Protein AF-A0A2V9HKQ1-F1 (afdb_monomer)

pLDDT: mean 84.04, std 14.83, range [49.41, 98.12]

Foldseek 3Di:
DDDPPPDPPDDWDWDWDDPPFKIWIDTNNHTPDMDGPPPPPPPDDD

Sequence (46 aa):
MVKSSGRTGQFYFVAGTYDGSAFKLFVNGVQEGQFAETKLRHTPQF

Solvent-accessible surface area (backbone atoms only — not comparable to full-atom values): 3258 Å² total; per-residue (Å²): 136,84,79,80,80,78,68,81,97,63,92,76,56,72,50,77,49,71,80,88,54,40,40,37,35,25,50,75,84,41,79,78,48,70,49,69,68,81,76,76,77,81,73,82,82,130

Radius of gyration: 16.65 Å; Cα contacts (8 Å, |Δi|>4): 45; chains: 1; bounding box: 40×16×48 Å

Nearest PDB structures (foldseek):
  8d8o-assembly1_A  TM=7.995E-01  e=8.232E-02  Homo sapiens
  3axd-assembly2_B  TM=8.201E-01  e=2.141E+00  Fibrobacter succinogenes subsp. succinogenes S85
  1zm1-assembly1_B  TM=8.358E-01  e=3.379E+00  Fibrobacter succinogenes
  7kdd-assembly1_C  TM=6.646E-01  e=1.761E+00  Human herpesvirus 5 strain Towne
  8xl0-assembly1_A  TM=6.944E-01  e=4.109E+00  Homo sapiens

Secondary structure (DSSP, 8-state):
-----PPTT----EEEEE-SSEEEEEETTEEEEEEE----------

Mean predicted aligned error: 8.67 Å

Structure (mmCIF, N/CA/C/O backbone):
data_AF-A0A2V9HKQ1-F1
#
_entry.id   AF-A0A2V9HKQ1-F1
#
loop_
_atom_site.group_PDB
_atom_site.id
_atom_site.type_symbol
_atom_site.label_atom_id
_atom_site.label_alt_id
_atom_site.label_comp_id
_atom_site.label_asym_id
_atom_site.label_entity_id
_atom_site.label_seq_id
_atom_site.pdbx_PDB_ins_code
_atom_site.Cartn_x
_atom_site.Cartn_y
_atom_site.Cartn_z
_atom_site.occupancy
_atom_site.B_iso_or_equiv
_atom_site.auth_seq_id
_atom_site.auth_comp_id
_atom_site.auth_asym_id
_atom_site.auth_atom_id
_atom_site.pdbx_PDB_model_num
ATOM 1 N N . MET A 1 1 ? -21.905 -6.332 -7.130 1.00 55.56 1 MET A N 1
ATOM 2 C CA . MET A 1 1 ? -20.93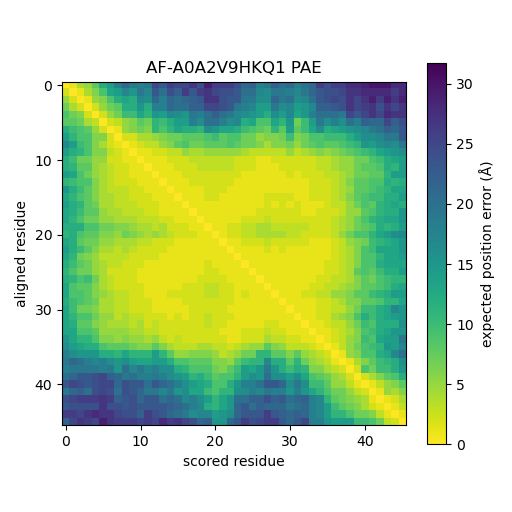0 -5.314 -6.679 1.00 55.56 1 MET A CA 1
ATOM 3 C C . MET A 1 1 ? -21.203 -5.009 -5.215 1.00 55.56 1 MET A C 1
ATOM 5 O O . MET A 1 1 ? -22.143 -4.281 -4.935 1.00 55.56 1 MET A O 1
ATOM 9 N N . VAL A 1 2 ? -20.432 -5.576 -4.288 1.00 49.41 2 VAL A N 1
ATOM 10 C CA . VAL A 1 2 ? -20.456 -5.131 -2.887 1.00 49.41 2 VAL A CA 1
ATOM 11 C C . VAL A 1 2 ? -19.369 -4.071 -2.773 1.00 49.41 2 VAL A C 1
ATOM 13 O O . VAL A 1 2 ? -18.189 -4.397 -2.822 1.00 49.41 2 VAL A O 1
ATOM 16 N N . LYS A 1 3 ? -19.748 -2.791 -2.721 1.00 57.88 3 LYS A N 1
ATOM 17 C CA . LYS A 1 3 ? -18.811 -1.744 -2.302 1.00 57.88 3 LYS A CA 1
ATOM 18 C C . LYS A 1 3 ? -18.614 -1.933 -0.801 1.00 57.88 3 LYS A C 1
ATOM 20 O O . LYS A 1 3 ? -19.569 -1.773 -0.044 1.00 57.88 3 LYS A O 1
ATOM 25 N N . SER A 1 4 ? -17.414 -2.315 -0.381 1.00 59.81 4 SER A N 1
ATOM 26 C CA . SER A 1 4 ? -17.037 -2.325 1.028 1.00 59.81 4 SER A CA 1
ATOM 27 C C . SER A 1 4 ? -17.189 -0.900 1.568 1.00 59.81 4 SER A C 1
ATOM 29 O O . SER A 1 4 ? -16.491 0.024 1.155 1.00 59.81 4 SER A O 1
ATOM 31 N N . SER A 1 5 ? -18.163 -0.681 2.453 1.00 65.31 5 SER A N 1
ATOM 32 C CA . SER A 1 5 ? -18.286 0.586 3.167 1.00 65.31 5 SER A CA 1
ATOM 33 C C . SER A 1 5 ? -17.148 0.646 4.182 1.00 65.31 5 SER A C 1
ATOM 35 O O . SER A 1 5 ? -17.268 0.121 5.292 1.00 65.31 5 SER A O 1
ATOM 37 N N . GLY A 1 6 ? -16.014 1.221 3.787 1.00 68.19 6 GLY A N 1
ATOM 38 C CA . GLY A 1 6 ? -14.937 1.526 4.721 1.00 68.19 6 GLY A CA 1
ATOM 39 C C . GLY A 1 6 ? -15.494 2.391 5.848 1.00 68.19 6 GLY A C 1
ATOM 40 O O . GLY A 1 6 ? -16.049 3.462 5.599 1.00 68.19 6 GLY A O 1
ATOM 41 N N . ARG A 1 7 ? -15.402 1.909 7.089 1.00 78.56 7 ARG A N 1
ATOM 42 C CA . ARG A 1 7 ? -15.772 2.703 8.260 1.00 78.56 7 ARG A CA 1
ATOM 43 C C . ARG A 1 7 ? -14.646 3.689 8.534 1.00 78.56 7 ARG A C 1
ATOM 45 O O . ARG A 1 7 ? -13.526 3.297 8.844 1.00 78.56 7 ARG A O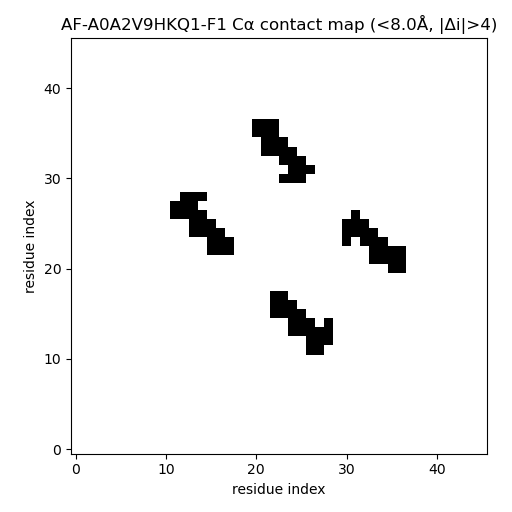 1
ATOM 52 N N . THR A 1 8 ? -14.949 4.972 8.422 1.00 84.19 8 THR A N 1
ATOM 53 C CA . THR A 1 8 ? -14.019 6.036 8.795 1.00 84.19 8 THR A CA 1
ATOM 54 C C . THR A 1 8 ? -13.799 6.052 10.312 1.00 84.19 8 THR A C 1
ATOM 56 O O . THR A 1 8 ? -14.650 5.608 11.084 1.00 84.19 8 THR A O 1
ATOM 59 N N . GLY A 1 9 ? -12.630 6.534 10.743 1.00 89.56 9 GLY A N 1
ATOM 60 C CA . GLY A 1 9 ? -12.273 6.635 12.165 1.00 89.56 9 GLY A CA 1
ATOM 61 C C . GLY A 1 9 ? -11.750 5.345 12.807 1.00 89.56 9 GLY A C 1
ATOM 62 O O . GLY A 1 9 ? -11.607 5.301 14.024 1.00 89.56 9 GLY A O 1
ATOM 63 N N . GLN A 1 10 ? -11.463 4.308 12.016 1.00 91.12 10 GLN A N 1
ATOM 64 C CA . GLN A 1 10 ? -10.836 3.074 12.492 1.00 91.12 10 GLN A CA 1
ATOM 65 C C . GLN A 1 10 ? -9.380 2.995 12.039 1.00 91.12 10 GLN A C 1
ATOM 67 O O . GLN A 1 10 ? -9.038 3.435 10.940 1.00 91.12 10 GLN A O 1
ATOM 72 N N . PHE A 1 11 ? -8.529 2.409 12.879 1.00 93.19 11 PHE A N 1
ATOM 73 C CA . PHE A 1 11 ? -7.180 2.035 12.473 1.00 93.19 11 PHE A CA 1
ATOM 74 C C . PHE A 1 11 ? -7.212 0.717 11.701 1.00 93.19 11 PHE A C 1
ATOM 76 O O . PHE A 1 11 ? -7.974 -0.194 12.023 1.00 93.19 11 PHE A O 1
ATOM 83 N N . TYR A 1 12 ? -6.351 0.624 10.696 1.00 93.75 12 TYR A N 1
ATOM 84 C CA . TYR A 1 12 ? -6.194 -0.550 9.848 1.00 93.75 12 TYR A CA 1
ATOM 85 C C . TYR A 1 12 ? -4.724 -0.953 9.825 1.00 93.75 12 TYR A C 1
ATOM 87 O O . TYR A 1 12 ? -3.848 -0.087 9.770 1.00 93.75 12 TYR A O 1
ATOM 95 N N . PHE A 1 13 ? -4.445 -2.257 9.834 1.00 96.75 13 PHE A N 1
ATOM 96 C CA . PHE A 1 13 ? -3.094 -2.741 9.574 1.00 96.75 13 PHE A CA 1
ATOM 97 C C . PHE A 1 13 ? -2.867 -2.765 8.065 1.00 96.75 13 PHE A C 1
ATOM 99 O O . PHE A 1 13 ? -3.571 -3.478 7.347 1.00 96.75 13 PHE A O 1
ATOM 106 N N . VAL A 1 14 ? -1.906 -1.981 7.584 1.00 96.62 14 VAL A N 1
ATOM 107 C CA . VAL A 1 14 ? -1.602 -1.865 6.156 1.00 96.62 14 VAL A CA 1
ATOM 108 C C . VAL A 1 14 ? -0.187 -2.359 5.903 1.00 96.62 14 VAL A C 1
ATOM 110 O O . VAL A 1 14 ? 0.751 -1.928 6.571 1.00 96.62 14 VAL A O 1
ATOM 113 N N . ALA A 1 15 ? -0.039 -3.248 4.924 1.00 98.12 15 ALA A N 1
ATOM 114 C CA . ALA A 1 15 ? 1.254 -3.750 4.479 1.00 98.12 15 ALA A CA 1
ATOM 115 C C . ALA A 1 15 ? 1.399 -3.600 2.962 1.00 98.12 15 ALA A C 1
ATOM 117 O O . ALA A 1 15 ? 0.457 -3.839 2.205 1.00 98.12 15 ALA A O 1
ATOM 118 N N . GLY A 1 16 ? 2.597 -3.216 2.526 1.00 97.31 16 GLY A N 1
ATOM 119 C CA . GLY A 1 16 ? 2.993 -3.177 1.123 1.00 97.31 16 GLY A CA 1
ATOM 120 C C . GLY A 1 16 ? 4.127 -4.164 0.872 1.00 97.31 16 GLY A C 1
ATOM 121 O O . GLY A 1 16 ? 5.041 -4.268 1.687 1.00 97.31 16 GLY A O 1
ATOM 122 N N . THR A 1 17 ? 4.080 -4.877 -0.251 1.00 97.56 17 THR A N 1
ATOM 123 C CA . THR A 1 17 ? 5.188 -5.741 -0.696 1.00 97.56 17 THR A CA 1
ATOM 12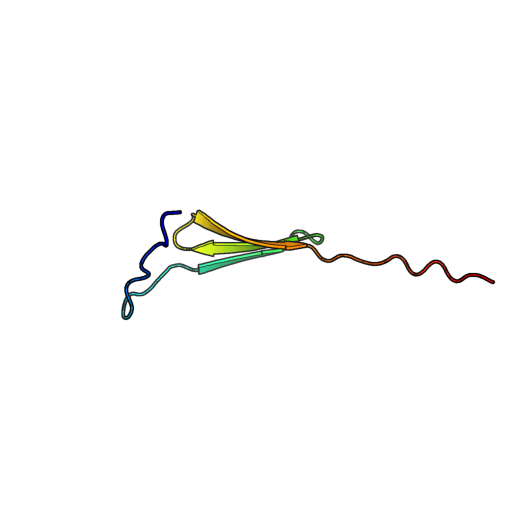4 C C . THR A 1 17 ? 5.588 -5.386 -2.118 1.00 97.56 17 THR A C 1
ATOM 126 O O . THR A 1 17 ? 4.740 -4.978 -2.911 1.00 97.56 17 THR A O 1
ATOM 129 N N . TYR A 1 18 ? 6.873 -5.542 -2.431 1.00 95.38 18 TYR A N 1
ATOM 130 C CA . TYR A 1 18 ? 7.404 -5.368 -3.776 1.00 95.38 18 TYR A CA 1
ATOM 131 C C . TYR A 1 18 ? 8.375 -6.504 -4.091 1.00 95.38 18 TYR A C 1
ATOM 133 O O . TYR A 1 18 ? 9.346 -6.700 -3.364 1.00 9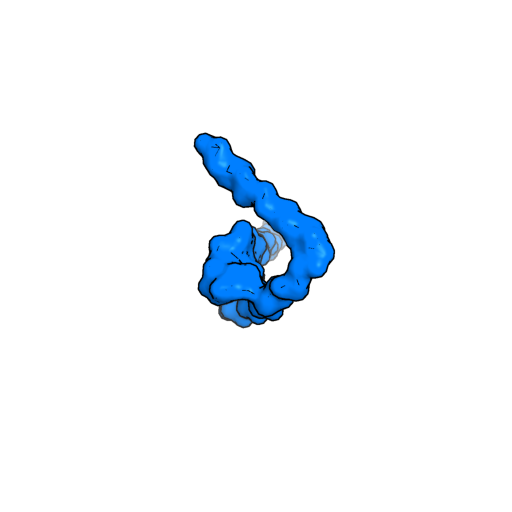5.38 18 TYR A O 1
ATOM 141 N N . ASP A 1 19 ? 8.099 -7.257 -5.154 1.00 93.25 19 ASP A N 1
ATOM 142 C CA . ASP A 1 19 ? 8.891 -8.423 -5.578 1.00 93.25 19 ASP A CA 1
ATOM 143 C C . ASP A 1 19 ? 9.850 -8.120 -6.746 1.00 93.25 19 ASP A C 1
ATOM 145 O O . ASP A 1 19 ? 10.467 -9.027 -7.300 1.00 93.25 19 ASP A O 1
ATOM 149 N N . GLY A 1 20 ? 9.988 -6.845 -7.126 1.00 90.94 20 GLY A N 1
ATOM 150 C CA . GLY A 1 20 ? 10.780 -6.414 -8.282 1.00 90.94 20 GLY A CA 1
ATOM 151 C C . GLY A 1 20 ? 10.009 -6.398 -9.606 1.00 90.94 20 GLY A C 1
ATOM 152 O O . GLY A 1 20 ? 10.553 -5.940 -10.607 1.00 90.94 20 GLY A O 1
ATOM 153 N N . SER A 1 21 ? 8.757 -6.864 -9.625 1.00 91.00 21 SER A N 1
ATOM 154 C CA . SER A 1 21 ? 7.864 -6.771 -10.786 1.00 91.00 21 SER A CA 1
ATOM 155 C C . SER A 1 21 ? 6.536 -6.096 -10.454 1.00 91.00 21 SER A C 1
ATOM 157 O O . SER A 1 21 ? 5.962 -5.413 -11.306 1.00 91.00 21 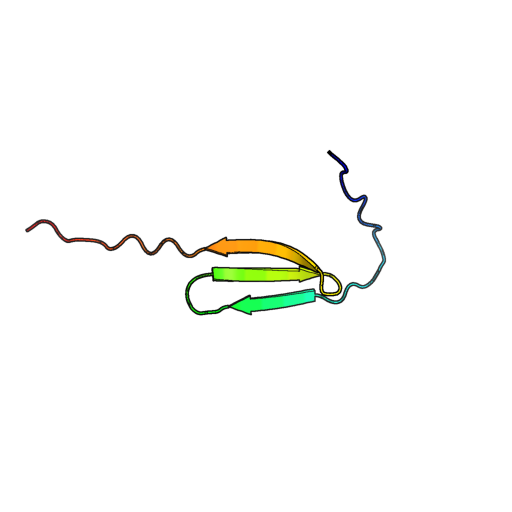SER A O 1
ATOM 159 N N . ALA A 1 22 ? 6.010 -6.308 -9.251 1.00 94.25 22 ALA A N 1
ATOM 160 C CA . ALA A 1 22 ? 4.724 -5.784 -8.842 1.00 94.25 22 ALA A CA 1
ATOM 161 C C . ALA A 1 22 ? 4.715 -5.347 -7.380 1.00 94.25 22 ALA A C 1
ATOM 163 O O . ALA A 1 22 ? 5.222 -6.020 -6.483 1.00 94.25 22 ALA A O 1
ATOM 164 N N . PHE A 1 23 ? 4.068 -4.211 -7.147 1.00 96.69 23 PHE A N 1
ATOM 165 C CA . PHE A 1 23 ? 3.710 -3.720 -5.829 1.00 96.69 23 PHE A CA 1
ATOM 166 C C . PHE A 1 23 ? 2.329 -4.249 -5.444 1.00 96.69 23 PHE A C 1
ATOM 168 O O . PHE A 1 23 ? 1.389 -4.108 -6.224 1.00 96.69 23 PHE A O 1
ATOM 175 N N . LYS A 1 24 ? 2.176 -4.816 -4.245 1.00 97.62 24 LYS A N 1
ATOM 176 C CA . LYS A 1 24 ? 0.892 -5.303 -3.707 1.00 97.62 24 LYS A CA 1
ATOM 177 C C . LYS A 1 24 ? 0.561 -4.612 -2.391 1.00 97.62 24 LYS A C 1
ATOM 179 O O . LYS A 1 24 ? 1.445 -4.465 -1.547 1.00 97.62 24 LYS A O 1
ATOM 184 N N . LEU A 1 25 ? -0.709 -4.250 -2.212 1.00 97.62 25 LEU A N 1
ATOM 185 C CA . LEU A 1 25 ? -1.245 -3.607 -1.014 1.00 97.62 25 LEU A CA 1
ATOM 186 C C . LEU A 1 25 ? -2.192 -4.552 -0.272 1.00 97.62 25 LEU A C 1
ATOM 188 O O . LEU A 1 25 ? -3.131 -5.090 -0.864 1.00 97.62 25 LEU A O 1
ATOM 192 N N . PHE A 1 26 ? -1.974 -4.686 1.033 1.00 97.56 26 PHE A N 1
ATOM 193 C CA . PHE A 1 26 ? -2.788 -5.494 1.929 1.00 97.56 26 PHE A CA 1
ATOM 194 C C . PHE A 1 26 ? -3.381 -4.642 3.050 1.00 97.56 26 PHE A C 1
ATOM 196 O O . PHE A 1 26 ? -2.679 -3.823 3.644 1.00 97.56 26 PHE A O 1
ATOM 203 N N . VAL A 1 27 ? -4.650 -4.883 3.378 1.00 96.44 27 VAL A N 1
ATOM 204 C CA . VAL A 1 27 ? -5.367 -4.278 4.506 1.00 96.44 27 VAL A CA 1
ATOM 205 C C . VAL A 1 27 ? -5.898 -5.396 5.397 1.00 96.44 27 VAL A C 1
ATOM 207 O O . VAL A 1 27 ? -6.607 -6.283 4.934 1.00 96.44 27 VAL A O 1
ATOM 210 N N . ASN A 1 28 ? -5.520 -5.394 6.678 1.00 96.62 28 ASN A N 1
ATOM 211 C CA . ASN A 1 28 ? -5.834 -6.457 7.643 1.00 96.62 28 ASN A CA 1
ATOM 212 C C . ASN A 1 28 ? -5.483 -7.870 7.126 1.00 96.62 28 ASN A C 1
ATOM 214 O O . ASN A 1 28 ? -6.179 -8.842 7.406 1.00 96.62 28 ASN A O 1
ATOM 218 N N . GLY A 1 29 ? -4.405 -7.971 6.340 1.00 96.19 29 GLY A N 1
ATOM 219 C CA . GLY A 1 29 ? -3.938 -9.218 5.729 1.00 96.19 29 GLY A CA 1
ATOM 220 C C . GLY A 1 29 ? -4.623 -9.605 4.411 1.00 96.19 29 GLY A C 1
ATOM 221 O O . GLY A 1 29 ? -4.184 -10.557 3.774 1.00 96.19 29 GLY A O 1
ATOM 222 N N . VAL A 1 30 ? -5.646 -8.872 3.961 1.00 96.31 30 VAL A N 1
ATOM 223 C CA . VAL A 1 30 ? -6.343 -9.116 2.686 1.00 96.31 30 VAL A CA 1
ATOM 224 C C . VAL A 1 30 ? -5.745 -8.242 1.588 1.00 96.31 30 VAL A C 1
ATOM 226 O O . VAL A 1 30 ? -5.526 -7.055 1.806 1.00 96.31 30 VAL A O 1
ATOM 229 N N . GLN A 1 31 ? -5.467 -8.807 0.408 1.00 96.00 31 GLN A N 1
ATOM 230 C CA . GLN A 1 31 ? -4.959 -8.035 -0.731 1.00 96.00 31 GLN A CA 1
ATOM 231 C C . GLN A 1 31 ? -6.078 -7.178 -1.333 1.00 96.00 31 GLN A C 1
ATOM 233 O O . GLN A 1 31 ? -7.050 -7.716 -1.855 1.00 96.00 31 GLN A O 1
ATOM 238 N N . GLU A 1 32 ? -5.903 -5.860 -1.318 1.00 96.62 32 GLU A N 1
ATOM 239 C CA . GLU A 1 32 ? -6.888 -4.899 -1.840 1.00 96.62 32 GLU A CA 1
ATOM 240 C C . GLU A 1 32 ? -6.468 -4.301 -3.190 1.00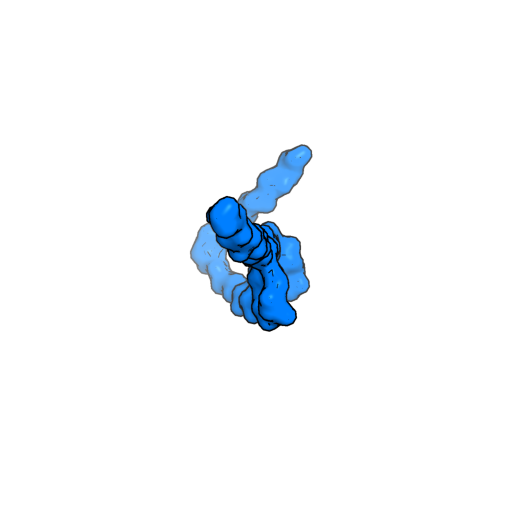 96.62 32 GLU A C 1
ATOM 242 O O . GLU A 1 32 ? -7.293 -3.773 -3.934 1.00 96.62 32 GLU A O 1
ATOM 247 N N . GLY A 1 33 ? -5.181 -4.382 -3.543 1.00 95.31 33 GLY A N 1
ATOM 248 C CA . GLY A 1 33 ? -4.696 -3.820 -4.799 1.00 95.31 33 GLY A CA 1
ATOM 249 C C . GLY A 1 33 ? -3.304 -4.286 -5.197 1.00 95.31 33 GLY A C 1
ATOM 250 O O . GLY A 1 33 ? -2.525 -4.774 -4.377 1.00 95.31 33 GLY A O 1
ATOM 251 N N . GLN A 1 34 ? -2.997 -4.115 -6.481 1.00 96.56 34 GLN A N 1
ATOM 252 C CA . GLN A 1 34 ? -1.685 -4.385 -7.055 1.00 96.56 34 GLN A CA 1
ATOM 253 C C . GLN A 1 34 ? -1.398 -3.408 -8.200 1.00 96.56 34 GLN A C 1
ATOM 255 O O . GLN A 1 34 ? -2.290 -3.070 -8.976 1.00 96.56 34 GLN A O 1
ATOM 260 N N . PHE A 1 35 ? -0.139 -2.994 -8.318 1.00 94.19 35 PHE A N 1
ATOM 261 C CA . PHE A 1 35 ? 0.398 -2.257 -9.454 1.00 94.19 35 PHE A CA 1
ATOM 262 C C . PHE A 1 35 ? 1.588 -3.029 -10.025 1.00 94.19 35 PHE A C 1
ATOM 264 O O . PHE A 1 35 ? 2.527 -3.341 -9.298 1.00 94.19 35 PHE A O 1
ATOM 271 N N . ALA A 1 36 ? 1.547 -3.361 -11.313 1.00 91.06 36 ALA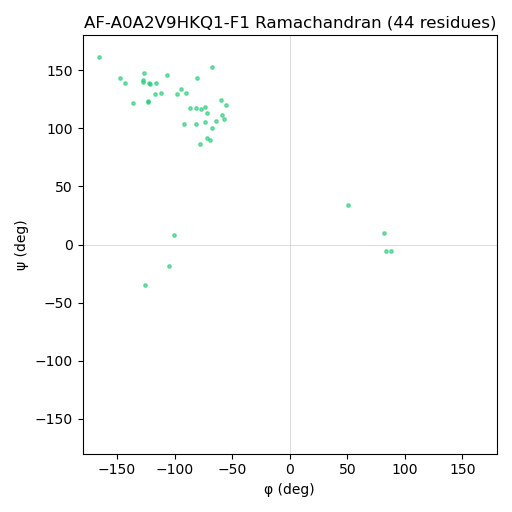 A N 1
ATOM 272 C CA . ALA A 1 36 ? 2.660 -4.005 -12.000 1.00 91.06 36 ALA A CA 1
ATOM 273 C C . ALA A 1 36 ? 3.469 -2.948 -12.755 1.00 91.06 36 ALA A C 1
ATOM 275 O O . ALA A 1 36 ? 2.902 -2.162 -13.519 1.00 91.06 36 ALA A O 1
ATOM 276 N N . GLU A 1 37 ? 4.788 -2.937 -12.567 1.00 76.88 37 GLU A N 1
ATOM 277 C CA . GLU A 1 37 ? 5.650 -2.044 -13.329 1.00 76.88 37 GLU A CA 1
ATOM 278 C C . GLU A 1 37 ? 5.749 -2.574 -14.763 1.00 76.88 37 GLU A C 1
ATOM 280 O O . GLU A 1 37 ? 6.410 -3.574 -15.048 1.00 76.88 37 GLU A O 1
ATOM 285 N N . THR A 1 38 ? 5.065 -1.913 -15.699 1.00 69.19 38 THR A N 1
ATOM 286 C CA . THR A 1 38 ? 5.251 -2.212 -17.121 1.00 69.19 38 THR A CA 1
ATOM 287 C C . THR A 1 38 ? 6.538 -1.543 -17.566 1.00 69.19 38 THR A C 1
ATOM 289 O O . THR A 1 38 ? 6.540 -0.419 -18.067 1.00 69.19 38 THR A O 1
ATOM 292 N N . LYS A 1 39 ? 7.662 -2.235 -17.380 1.00 67.56 39 LYS A N 1
ATOM 293 C CA . LYS A 1 39 ? 8.925 -1.820 -17.981 1.00 67.56 39 LYS A CA 1
ATOM 294 C C . LYS A 1 39 ? 8.819 -2.025 -19.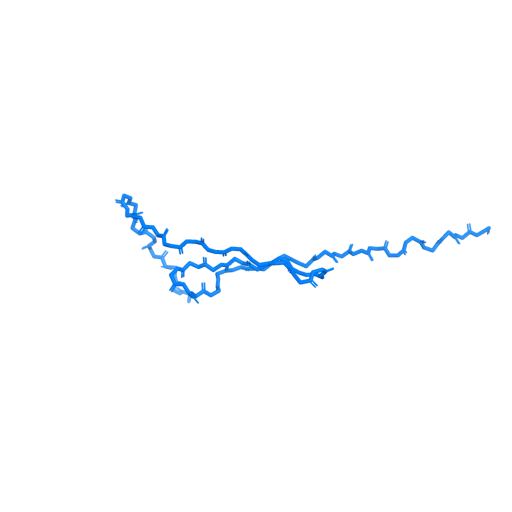489 1.00 67.56 39 LYS A C 1
ATOM 296 O O . LYS A 1 39 ? 9.140 -3.097 -20.002 1.00 67.56 39 LYS A O 1
ATOM 301 N N . LEU A 1 40 ? 8.361 -0.997 -20.204 1.00 69.81 40 LEU A N 1
ATOM 302 C CA . LEU A 1 40 ? 8.484 -0.941 -21.656 1.00 69.81 40 LEU A CA 1
ATOM 303 C C . LEU A 1 40 ? 9.974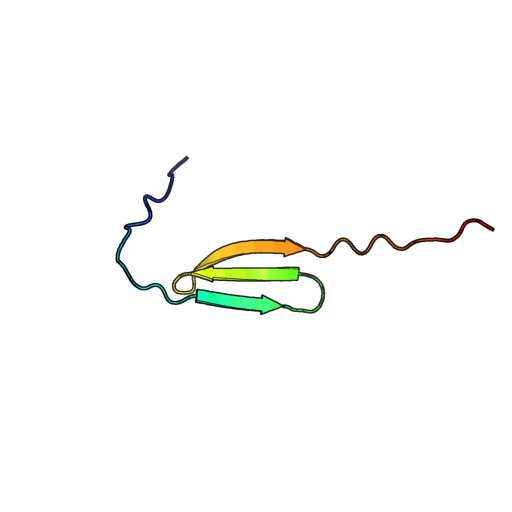 -1.072 -21.971 1.00 69.81 40 LEU A C 1
ATOM 305 O O . LEU A 1 40 ? 10.777 -0.185 -21.675 1.00 69.81 40 LEU A O 1
ATOM 309 N N . ARG A 1 41 ? 10.375 -2.228 -22.506 1.00 67.75 41 ARG A N 1
ATOM 310 C CA . ARG A 1 41 ? 11.717 -2.380 -23.056 1.00 67.75 41 ARG A CA 1
ATOM 311 C C . ARG A 1 41 ? 11.787 -1.431 -24.242 1.00 67.75 41 ARG A C 1
ATOM 313 O O . ARG A 1 41 ? 11.166 -1.680 -25.269 1.00 67.75 41 ARG A O 1
ATOM 320 N N . HIS A 1 42 ? 12.497 -0.323 -24.070 1.00 65.25 42 HIS A N 1
ATOM 321 C CA . HIS A 1 42 ? 12.853 0.533 -25.183 1.00 65.25 42 HIS A CA 1
ATOM 322 C C . HIS A 1 42 ? 13.835 -0.263 -26.041 1.00 65.25 42 HIS A C 1
ATOM 324 O O . HIS A 1 42 ? 14.994 -0.426 -25.665 1.00 65.25 42 HIS A O 1
ATOM 330 N N . THR A 1 43 ? 13.345 -0.847 -27.131 1.00 63.00 43 THR A N 1
ATOM 331 C CA . THR A 1 43 ? 14.206 -1.353 -28.195 1.00 63.00 43 THR A CA 1
ATOM 332 C C . THR A 1 43 ? 14.564 -0.138 -29.044 1.00 63.00 43 THR A C 1
ATOM 334 O O . THR A 1 43 ? 13.684 0.345 -29.761 1.00 63.00 43 THR A O 1
ATOM 337 N N . PRO A 1 44 ? 15.783 0.420 -28.938 1.00 65.88 44 PRO A N 1
ATOM 338 C CA . PRO A 1 44 ? 16.197 1.456 -29.869 1.00 65.88 44 PRO A CA 1
ATOM 339 C C . PRO A 1 44 ? 16.149 0.857 -31.279 1.00 65.88 44 PRO A C 1
ATOM 341 O O . PRO A 1 44 ? 16.718 -0.208 -31.522 1.00 65.88 44 PRO A O 1
ATOM 344 N N . GLN A 1 45 ? 15.406 1.498 -32.179 1.00 71.50 45 GLN A N 1
ATOM 345 C CA . GLN A 1 45 ? 15.503 1.202 -33.604 1.00 71.50 45 GLN A CA 1
ATOM 346 C C . GLN A 1 45 ? 16.641 2.064 -34.145 1.00 71.50 45 GLN A C 1
ATOM 348 O O . GLN A 1 45 ? 16.609 3.285 -33.985 1.00 71.50 45 GLN A O 1
ATOM 353 N N . PHE A 1 46 ? 17.678 1.390 -34.638 1.00 66.62 46 PHE A N 1
ATOM 354 C CA . PHE A 1 46 ? 18.854 1.998 -35.255 1.00 66.62 46 PHE A CA 1
ATOM 355 C C . PHE A 1 46 ? 18.497 2.682 -36.574 1.00 66.62 46 PHE A C 1
ATOM 357 O O . PHE A 1 46 ? 17.642 2.126 -37.302 1.00 66.62 46 PHE A O 1
#